Protein AF-A0A356T9V8-F1 (afdb_monomer)

Sequence (67 aa):
SIRRLEAAIEDARKKGYLGKRPFGVDFEMDVHVHPGAGAYICGEETALLNSLEGKRGEPRLKPPFPA

Foldseek 3Di:
DVVVVVVVQVVCVVVQCAACQRVNHRDHHHDDDDDADPDPLCVDPQLVVCVVVVHHSDHDPPPVDDD

Nearest PDB structures (foldseek):
  8oh5-assembly1_B  TM=9.385E-01  e=2.977E-07  Sporomusa ovata DSM 2662
  7p91-assembly1_b  TM=9.561E-01  e=9.390E-07  Thermotoga maritima MSB8
  7t30-assembly1_G  TM=9.502E-01  e=1.552E-06  Acetomicrobium mobile
  8a5e-assembly1_B  TM=9.423E-01  e=2.222E-06  Acetobacterium woodii DSM 1030
  6vw7-assembly1_B  TM=9.793E-01  e=6.072E-06  Cupriavidus necator

Radius of gyration: 15.56 Å; Cα contacts (8 Å, |Δi|>4): 73; chains: 1; bounding box: 3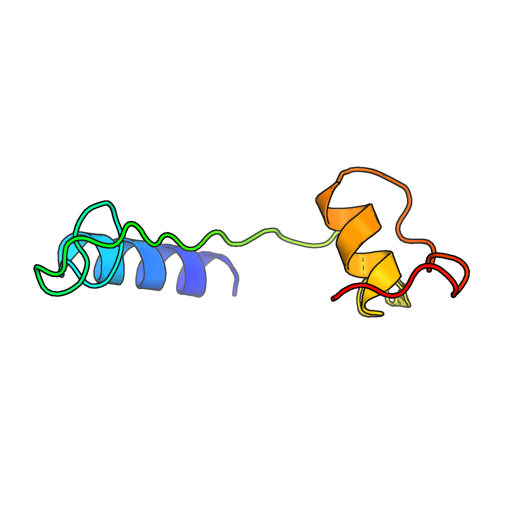1×28×33 Å

Mean predicted aligned error: 5.22 Å

Solvent-accessible surface area (backbone atoms only — not comparable to full-atom values): 4173 Å² total; per-residue (Å²): 111,70,70,59,52,55,50,51,49,52,52,34,41,76,72,30,66,28,39,69,41,25,81,76,39,98,50,70,43,80,86,84,87,81,84,80,89,84,58,75,56,37,73,40,74,50,2,30,53,28,42,75,72,72,46,72,42,51,69,63,66,78,79,75,73,88,131

Structure (mmCIF, N/CA/C/O backbone):
data_AF-A0A356T9V8-F1
#
_entry.id   AF-A0A356T9V8-F1
#
loop_
_atom_site.group_PDB
_atom_site.id
_atom_site.type_symbol
_atom_site.label_atom_id
_atom_site.label_alt_id
_atom_site.label_comp_id
_atom_site.label_asym_id
_atom_site.label_entity_id
_atom_site.label_seq_id
_atom_site.pdbx_PDB_ins_code
_atom_site.Cartn_x
_atom_site.Cartn_y
_atom_site.Cartn_z
_atom_site.occupancy
_atom_site.B_iso_or_equiv
_atom_site.auth_seq_id
_atom_site.auth_comp_id
_atom_site.auth_asym_id
_atom_site.auth_atom_id
_atom_site.pdbx_PDB_model_num
ATOM 1 N N . SER A 1 1 ? 8.976 -11.943 6.676 1.00 86.44 1 SER A N 1
ATOM 2 C CA . SER A 1 1 ? 8.046 -12.915 6.061 1.00 86.44 1 SER A CA 1
ATOM 3 C C . SER A 1 1 ? 6.768 -12.184 5.707 1.00 86.44 1 SER A C 1
ATOM 5 O O . SER A 1 1 ? 6.186 -11.594 6.610 1.00 86.44 1 SER A O 1
ATOM 7 N N . ILE A 1 2 ? 6.365 -12.201 4.432 1.00 94.12 2 ILE A N 1
ATOM 8 C CA . ILE A 1 2 ? 5.152 -11.529 3.919 1.00 94.12 2 ILE A CA 1
ATOM 9 C C . ILE A 1 2 ? 3.916 -11.915 4.741 1.00 94.12 2 ILE A C 1
ATOM 11 O O . ILE A 1 2 ? 3.217 -11.039 5.231 1.00 94.12 2 ILE A O 1
ATOM 15 N N . ARG A 1 3 ? 3.761 -13.207 5.053 1.00 96.12 3 ARG A N 1
ATOM 16 C CA . ARG A 1 3 ? 2.647 -13.724 5.866 1.00 96.12 3 ARG A CA 1
ATOM 17 C C . ARG A 1 3 ? 2.510 -13.052 7.236 1.00 96.12 3 ARG A C 1
ATOM 19 O O . ARG A 1 3 ? 1.406 -12.888 7.735 1.00 96.12 3 ARG A O 1
ATOM 26 N N . ARG A 1 4 ? 3.629 -12.670 7.868 1.00 97.38 4 ARG A N 1
ATOM 27 C CA . ARG A 1 4 ? 3.595 -11.971 9.167 1.00 97.38 4 ARG A CA 1
ATOM 28 C C . ARG A 1 4 ? 3.082 -10.538 9.021 1.00 97.38 4 ARG A C 1
ATOM 30 O O . ARG A 1 4 ? 2.384 -10.068 9.908 1.00 97.38 4 ARG A O 1
ATOM 37 N N . LEU A 1 5 ? 3.435 -9.864 7.925 1.00 97.06 5 LEU A N 1
ATOM 38 C CA . LEU A 1 5 ? 2.931 -8.522 7.627 1.00 97.06 5 LEU A CA 1
ATOM 39 C C . LEU A 1 5 ? 1.438 -8.570 7.304 1.00 97.06 5 LEU A C 1
ATOM 41 O O . LEU A 1 5 ? 0.682 -7.789 7.863 1.00 97.06 5 LEU A O 1
ATOM 45 N N . GLU A 1 6 ? 1.008 -9.521 6.476 1.00 97.44 6 GLU A N 1
ATOM 46 C CA . GLU A 1 6 ? -0.409 -9.708 6.142 1.00 97.44 6 GLU A CA 1
ATOM 47 C C . GLU A 1 6 ? -1.259 -9.970 7.392 1.00 97.44 6 GLU A C 1
ATOM 49 O O . GLU A 1 6 ? -2.273 -9.304 7.584 1.00 97.44 6 GLU A O 1
ATOM 54 N N . ALA A 1 7 ? -0.804 -10.857 8.286 1.00 97.75 7 ALA A N 1
ATOM 55 C CA . ALA A 1 7 ? -1.485 -11.118 9.555 1.00 97.75 7 ALA A CA 1
ATOM 56 C C . ALA A 1 7 ? -1.563 -9.865 10.447 1.00 97.75 7 ALA A C 1
ATOM 58 O O . ALA A 1 7 ? -2.620 -9.552 10.988 1.00 97.75 7 ALA A O 1
ATOM 59 N N . ALA A 1 8 ? -0.471 -9.100 10.561 1.00 98.06 8 ALA A N 1
ATOM 60 C CA . ALA A 1 8 ? -0.458 -7.866 11.348 1.00 98.06 8 ALA A CA 1
ATOM 61 C C . ALA A 1 8 ? -1.397 -6.788 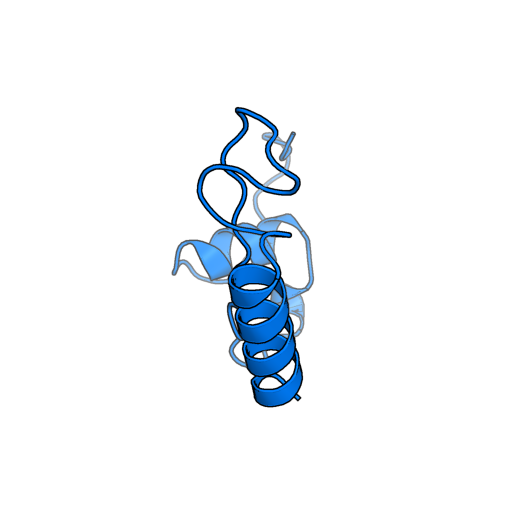10.774 1.00 98.06 8 ALA A C 1
ATOM 63 O O . ALA A 1 8 ? -2.041 -6.063 11.532 1.00 98.06 8 ALA A O 1
ATOM 64 N N . ILE A 1 9 ? -1.497 -6.691 9.445 1.00 98.00 9 ILE A N 1
ATOM 65 C CA . ILE A 1 9 ? -2.430 -5.781 8.768 1.00 98.00 9 ILE A CA 1
ATOM 66 C C . ILE A 1 9 ? -3.876 -6.220 9.025 1.00 98.00 9 ILE A C 1
ATOM 68 O O . ILE A 1 9 ? -4.730 -5.379 9.302 1.00 98.00 9 ILE A O 1
ATOM 72 N N . GLU A 1 10 ? -4.169 -7.520 8.978 1.00 97.81 10 GLU A 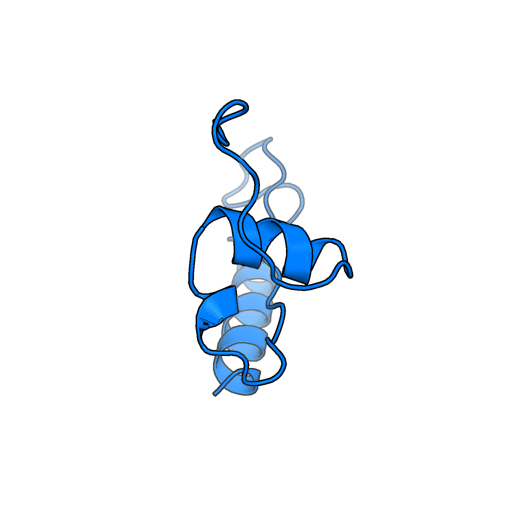N 1
ATOM 73 C CA . GLU A 1 10 ? -5.500 -8.039 9.308 1.00 97.81 10 GLU A CA 1
ATOM 74 C C . GLU A 1 10 ? -5.885 -7.731 10.765 1.00 97.81 10 GLU A C 1
ATOM 76 O O . GLU A 1 10 ? -6.990 -7.251 11.028 1.00 97.81 10 GLU A O 1
ATOM 81 N N . ASP A 1 11 ? -4.961 -7.921 11.706 1.00 98.19 11 ASP A N 1
ATOM 82 C CA . ASP A 1 11 ? -5.165 -7.560 13.110 1.00 98.19 11 ASP A CA 1
ATOM 83 C C . ASP A 1 11 ? -5.391 -6.051 13.288 1.00 98.19 11 ASP A C 1
ATOM 85 O O . ASP A 1 11 ? -6.255 -5.639 14.066 1.00 98.19 11 ASP A O 1
ATOM 89 N N . ALA A 1 12 ? -4.655 -5.214 12.553 1.00 97.94 12 ALA A N 1
ATOM 90 C CA . ALA A 1 12 ? -4.836 -3.765 12.560 1.00 97.94 12 ALA A CA 1
ATOM 91 C C . ALA A 1 12 ? -6.215 -3.355 12.013 1.00 97.94 12 ALA A C 1
ATOM 93 O O . ALA A 1 12 ? -6.868 -2.494 12.606 1.00 97.94 12 ALA A O 1
ATOM 94 N N . ARG A 1 13 ? -6.708 -4.008 10.950 1.00 96.94 13 ARG A N 1
ATOM 95 C CA . ARG A 1 13 ? -8.083 -3.813 10.450 1.00 96.94 13 ARG A CA 1
ATOM 96 C C . ARG A 1 13 ? -9.120 -4.204 11.505 1.00 96.94 13 ARG A C 1
ATOM 98 O O . ARG A 1 13 ? -10.020 -3.418 11.785 1.00 96.94 13 ARG A O 1
ATOM 105 N N . LYS A 1 14 ? -8.970 -5.369 12.150 1.00 97.31 14 LYS A N 1
ATOM 106 C CA . LYS A 1 14 ? -9.889 -5.844 13.209 1.00 97.31 14 LYS A CA 1
ATOM 107 C C . LYS A 1 14 ? -9.941 -4.909 14.419 1.00 97.31 14 LYS A C 1
ATOM 109 O O . LYS A 1 14 ? -10.999 -4.743 15.015 1.00 97.31 14 LYS A O 1
ATOM 114 N N . LYS A 1 15 ? -8.814 -4.288 14.775 1.00 97.31 15 LYS A N 1
ATOM 115 C CA . LYS A 1 15 ? -8.716 -3.301 15.866 1.00 97.31 15 LYS A CA 1
ATOM 116 C C . LYS A 1 15 ? -9.190 -1.897 15.472 1.00 97.31 15 LYS A C 1
ATOM 118 O O . LYS A 1 15 ? -9.197 -1.010 16.320 1.00 97.31 15 LYS A O 1
ATOM 123 N N . GLY A 1 16 ? -9.570 -1.686 14.210 1.00 96.31 16 GLY A N 1
ATOM 124 C CA . GLY A 1 16 ? -10.011 -0.388 13.705 1.00 96.31 16 GLY A CA 1
ATOM 125 C C . GLY A 1 16 ? -8.879 0.624 13.528 1.00 96.31 16 GLY A C 1
ATOM 126 O O . GLY A 1 16 ? -9.124 1.819 13.621 1.00 96.31 16 GLY A O 1
ATOM 127 N N . TYR A 1 17 ? -7.640 0.179 13.303 1.00 97.50 17 TYR A N 1
ATOM 128 C CA . TYR A 1 17 ? -6.501 1.057 12.979 1.00 97.50 17 TYR A CA 1
ATOM 129 C C . TYR A 1 17 ? -6.377 1.326 11.473 1.00 97.50 17 TYR A C 1
ATOM 131 O O . TYR A 1 17 ? -5.683 2.252 11.066 1.00 97.50 17 TYR A O 1
ATOM 139 N N . LEU A 1 18 ? -7.043 0.504 10.659 1.00 97.56 18 LEU A N 1
ATOM 140 C CA . LEU A 1 18 ? -7.128 0.577 9.201 1.00 97.56 18 LEU A CA 1
ATOM 141 C C . LEU A 1 18 ? -8.589 0.400 8.762 1.00 97.56 18 LEU A C 1
ATOM 143 O O . LEU A 1 18 ? -9.427 -0.068 9.536 1.00 97.56 18 LEU A O 1
ATOM 147 N N . GLY A 1 19 ? -8.883 0.725 7.507 1.00 95.69 19 GLY A N 1
ATOM 148 C CA . GLY A 1 19 ? -10.199 0.637 6.881 1.00 95.69 19 GLY A CA 1
ATOM 149 C C . GLY A 1 19 ? -10.847 2.009 6.682 1.00 95.69 19 GLY A C 1
ATOM 150 O O . GLY A 1 19 ? -10.171 3.029 6.590 1.00 95.69 19 GLY A O 1
ATOM 151 N N . LYS A 1 20 ? -12.183 2.033 6.624 1.00 96.56 20 LYS A N 1
ATOM 152 C CA . LYS A 1 20 ? -12.966 3.238 6.288 1.00 96.56 20 LYS A CA 1
ATOM 153 C C . LYS A 1 20 ? -12.884 4.356 7.325 1.00 96.56 20 LYS A C 1
ATOM 155 O O . LYS A 1 20 ? -13.010 5.521 6.975 1.00 96.56 20 LYS A O 1
ATOM 160 N N . ARG A 1 21 ? -12.751 3.993 8.607 1.00 96.75 21 ARG A N 1
ATOM 161 C CA . ARG A 1 21 ? -12.743 4.931 9.742 1.00 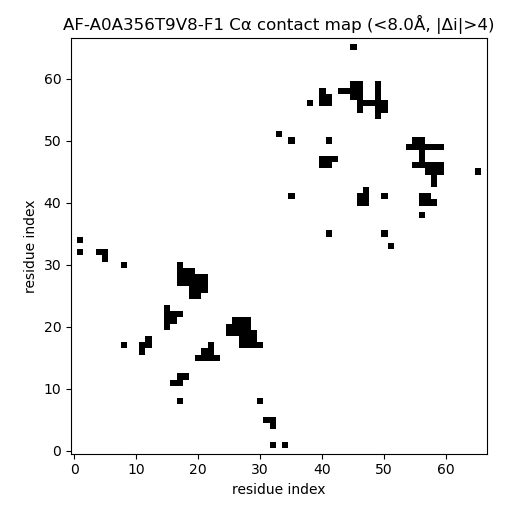96.75 21 ARG A CA 1
ATOM 162 C C . ARG A 1 21 ? -11.713 4.535 10.810 1.00 96.75 21 ARG A C 1
ATOM 164 O O . ARG A 1 21 ? -12.098 4.128 11.911 1.00 96.75 21 ARG A O 1
ATOM 171 N N . PRO A 1 22 ? -10.411 4.587 10.490 1.00 97.19 22 PRO A N 1
ATOM 172 C CA . PRO A 1 22 ? -9.341 4.245 11.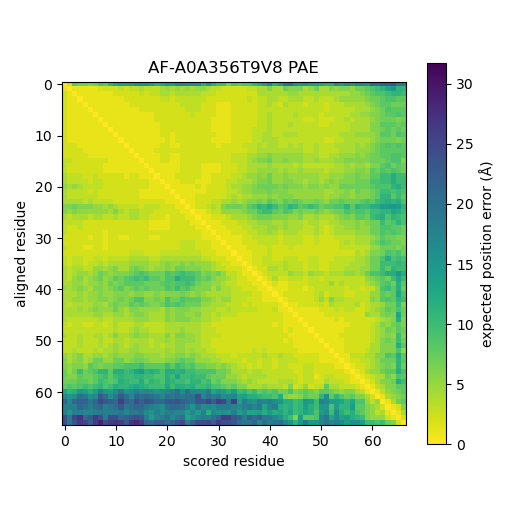409 1.00 97.19 22 PRO A CA 1
ATOM 173 C C . PRO A 1 22 ? -9.379 5.183 12.622 1.00 97.19 22 PRO A C 1
ATOM 175 O O . PRO A 1 22 ? -9.546 6.395 12.491 1.00 97.19 22 PRO A O 1
ATOM 178 N N . PHE A 1 23 ? -9.282 4.613 13.822 1.00 95.88 23 PHE A N 1
ATOM 179 C CA . PHE A 1 23 ? -9.393 5.321 15.104 1.00 95.88 23 PHE A CA 1
ATOM 180 C C . PHE A 1 23 ? -10.696 6.132 15.270 1.00 95.88 23 PHE A C 1
ATOM 182 O O . PHE A 1 23 ? -10.763 7.045 16.089 1.00 95.88 23 PHE A O 1
ATOM 189 N N . GLY A 1 24 ? -11.741 5.812 14.495 1.00 95.31 24 GLY A N 1
ATOM 190 C CA . GLY A 1 24 ? -13.012 6.542 14.487 1.00 95.31 24 GLY A CA 1
ATOM 191 C C . GLY A 1 24 ? -13.001 7.857 13.695 1.00 95.31 24 GLY A C 1
ATOM 192 O O . GLY A 1 24 ? -14.038 8.524 13.624 1.00 95.31 24 GLY A O 1
ATOM 193 N N . VAL A 1 25 ? -11.878 8.215 13.067 1.00 95.94 25 VAL A N 1
ATOM 194 C CA . VAL A 1 25 ? -11.732 9.415 12.230 1.00 95.94 25 VAL A CA 1
ATOM 195 C C . VAL A 1 25 ?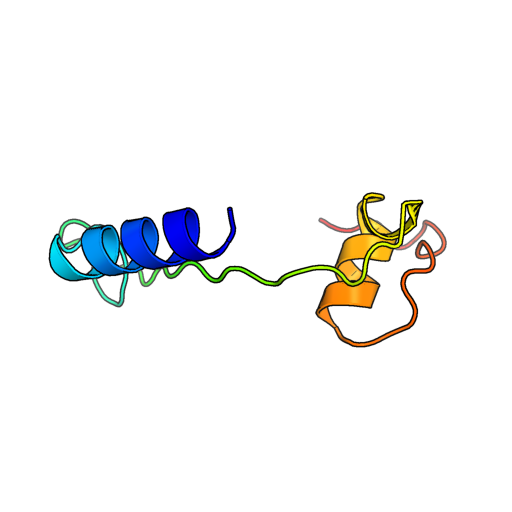 -12.381 9.180 10.864 1.00 95.94 25 VAL A C 1
ATOM 197 O O . VAL A 1 25 ? -12.387 8.060 10.360 1.00 95.94 25 VAL A O 1
ATOM 200 N N . ASP A 1 26 ? -12.961 10.223 10.271 1.00 95.75 26 ASP A N 1
ATOM 201 C CA . ASP A 1 26 ? -13.530 10.175 8.918 1.00 95.75 26 ASP A CA 1
ATOM 202 C C . ASP A 1 26 ? -12.432 10.362 7.855 1.00 95.75 26 ASP A C 1
ATOM 204 O O . ASP A 1 26 ? -12.313 11.404 7.216 1.00 95.75 26 ASP A O 1
ATOM 208 N N . PHE A 1 27 ? -11.546 9.370 7.758 1.00 95.56 27 PHE A N 1
ATOM 209 C CA . PHE A 1 27 ? -10.440 9.331 6.804 1.00 95.56 27 PHE A CA 1
ATOM 210 C C . PHE A 1 27 ? -10.131 7.881 6.436 1.00 95.56 27 PHE A C 1
ATOM 212 O O . PHE A 1 27 ? -9.605 7.140 7.257 1.00 95.56 27 PHE A O 1
ATOM 219 N N . GLU A 1 28 ? -10.443 7.457 5.216 1.00 97.12 28 GLU A N 1
ATOM 220 C CA . GLU A 1 28 ? -10.183 6.080 4.797 1.00 97.12 28 GLU A CA 1
ATOM 221 C C . GLU A 1 28 ? -8.681 5.836 4.582 1.00 97.12 28 GLU A C 1
ATOM 223 O O . GLU A 1 28 ? -8.012 6.575 3.862 1.00 97.12 28 GLU A O 1
ATOM 228 N N . MET A 1 29 ? -8.153 4.775 5.196 1.00 96.94 29 MET A N 1
ATOM 229 C CA . MET A 1 29 ? -6.755 4.372 5.056 1.00 96.94 29 MET A CA 1
ATOM 230 C C . MET A 1 29 ? -6.641 2.854 5.065 1.00 96.94 29 MET A C 1
ATOM 232 O O . MET A 1 29 ? -7.087 2.204 6.010 1.00 96.94 29 MET A O 1
ATOM 236 N N . ASP A 1 30 ? -5.976 2.284 4.065 1.00 96.19 30 ASP A N 1
ATOM 237 C CA . ASP A 1 30 ? -5.685 0.853 4.025 1.00 96.19 30 ASP A CA 1
ATOM 238 C C . ASP A 1 30 ? -4.232 0.577 3.623 1.00 96.19 30 ASP A C 1
ATOM 240 O O . ASP A 1 30 ? -3.534 1.440 3.091 1.00 96.19 30 ASP A O 1
ATOM 244 N N . VAL A 1 31 ? -3.763 -0.634 3.921 1.00 96.88 31 VAL A N 1
ATOM 245 C CA . VAL A 1 31 ? -2.392 -1.077 3.654 1.00 96.88 31 VAL A CA 1
ATOM 246 C C . VAL A 1 31 ? -2.412 -2.415 2.926 1.00 96.88 31 VAL A C 1
ATOM 248 O O . VAL A 1 31 ? -3.079 -3.370 3.336 1.00 96.88 31 VAL A O 1
ATOM 251 N N . HIS A 1 32 ? -1.612 -2.504 1.866 1.00 95.56 32 HIS A N 1
ATOM 252 C CA . HIS A 1 32 ? -1.427 -3.714 1.073 1.00 95.56 32 HIS A CA 1
ATOM 253 C C . HIS A 1 32 ? 0.050 -4.099 1.025 1.00 95.56 32 HIS A C 1
ATOM 255 O O . HIS A 1 32 ? 0.930 -3.240 1.005 1.00 95.56 32 HIS A O 1
ATOM 261 N N . VAL A 1 33 ? 0.320 -5.403 0.977 1.00 95.75 33 VAL A N 1
ATOM 262 C CA . VAL A 1 33 ? 1.668 -5.934 0.758 1.00 95.75 33 VAL A CA 1
ATOM 263 C C . VAL A 1 33 ? 1.752 -6.411 -0.683 1.00 95.75 33 VAL A C 1
ATOM 265 O O . VAL A 1 33 ? 1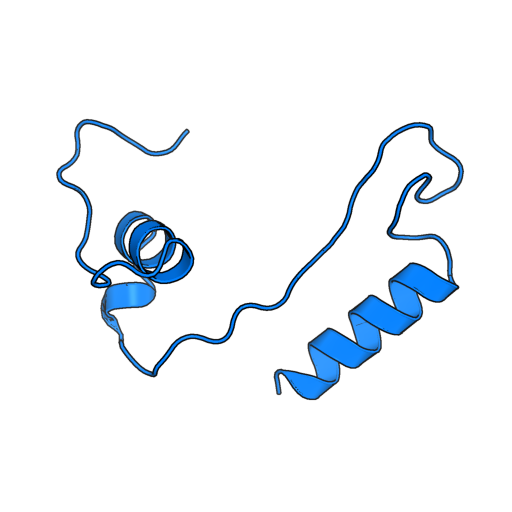.023 -7.318 -1.074 1.00 95.75 33 VAL A O 1
ATOM 268 N N . HIS A 1 34 ? 2.647 -5.813 -1.466 1.00 94.25 34 HIS A N 1
ATOM 269 C CA . HIS A 1 34 ? 2.940 -6.262 -2.822 1.00 94.25 34 HIS A CA 1
ATOM 270 C C . HIS A 1 34 ? 4.328 -6.921 -2.852 1.00 94.25 34 HIS A C 1
ATOM 272 O O . HIS A 1 34 ? 5.335 -6.232 -2.668 1.00 94.25 34 HIS A O 1
ATOM 278 N N . PRO A 1 35 ? 4.421 -8.248 -3.030 1.00 92.81 35 PRO A N 1
ATOM 279 C CA . PRO A 1 35 ? 5.706 -8.928 -3.091 1.00 92.81 35 PRO A CA 1
ATOM 280 C C . PRO A 1 35 ? 6.409 -8.660 -4.426 1.00 92.81 35 PRO A C 1
ATOM 282 O O . PRO A 1 35 ? 5.823 -8.820 -5.491 1.00 92.81 35 PRO A O 1
ATOM 285 N N . GLY A 1 36 ? 7.691 -8.298 -4.372 1.00 91.00 36 GLY A N 1
ATOM 286 C CA . GLY A 1 36 ? 8.533 -8.235 -5.567 1.00 91.00 36 GLY A CA 1
ATOM 287 C C . GLY A 1 36 ? 8.908 -9.624 -6.101 1.00 91.00 36 GLY A C 1
ATOM 288 O O . GLY A 1 36 ? 8.719 -10.641 -5.434 1.00 91.00 36 GLY A O 1
ATOM 289 N N . ALA A 1 37 ? 9.520 -9.658 -7.287 1.00 91.50 37 ALA A N 1
ATOM 290 C CA . ALA A 1 37 ? 9.920 -10.889 -7.982 1.00 91.50 37 ALA A CA 1
ATOM 291 C C . ALA A 1 37 ? 11.443 -11.162 -7.955 1.00 91.50 37 ALA A C 1
ATOM 293 O O . ALA A 1 37 ? 11.975 -11.828 -8.837 1.00 91.50 37 ALA A O 1
ATOM 294 N N . GLY A 1 38 ? 12.165 -10.630 -6.961 1.00 89.25 38 GLY A N 1
ATOM 295 C CA . GLY A 1 38 ? 13.602 -10.896 -6.778 1.00 89.25 38 GLY A CA 1
ATOM 296 C C . GLY A 1 38 ? 14.552 -10.057 -7.644 1.00 89.25 38 GLY A C 1
ATOM 297 O O . GLY A 1 38 ? 15.726 -10.397 -7.764 1.00 89.25 38 GLY A O 1
ATOM 298 N N . ALA A 1 39 ? 14.081 -8.955 -8.232 1.00 90.81 39 ALA A N 1
ATOM 299 C CA . ALA A 1 39 ? 14.917 -8.033 -8.996 1.00 90.81 39 ALA A CA 1
ATOM 300 C C . ALA A 1 39 ? 15.485 -6.924 -8.095 1.00 90.81 39 ALA A C 1
ATOM 302 O O . ALA A 1 39 ? 14.731 -6.099 -7.583 1.00 90.81 39 ALA A O 1
ATOM 303 N N . TYR A 1 40 ? 16.814 -6.871 -7.945 1.00 90.19 40 TYR A N 1
ATOM 304 C CA . TYR A 1 40 ? 17.505 -5.834 -7.159 1.00 90.19 40 TYR A CA 1
ATOM 305 C C . TYR A 1 40 ? 17.136 -4.410 -7.609 1.00 90.19 40 TYR A C 1
ATOM 307 O O . TYR A 1 40 ? 16.916 -3.534 -6.777 1.00 90.19 40 TYR A O 1
ATOM 315 N N . ILE A 1 41 ? 17.001 -4.193 -8.924 1.00 88.12 41 ILE A N 1
ATOM 316 C CA . ILE A 1 41 ? 16.677 -2.880 -9.496 1.00 88.12 41 ILE A CA 1
ATOM 317 C C . ILE A 1 41 ? 15.290 -2.370 -9.083 1.00 88.12 41 ILE A C 1
ATOM 319 O O . ILE A 1 41 ? 15.117 -1.167 -8.938 1.00 88.12 41 ILE A O 1
ATOM 323 N N . CYS A 1 42 ? 14.333 -3.258 -8.783 1.00 90.25 42 CYS A N 1
ATOM 324 C CA . CYS A 1 42 ? 13.010 -2.867 -8.288 1.00 90.25 42 CYS A CA 1
ATOM 325 C C . CYS A 1 42 ? 13.041 -2.275 -6.868 1.00 90.25 42 CYS A C 1
ATOM 327 O O . CYS A 1 42 ? 11.990 -1.909 -6.358 1.00 90.25 42 CYS A O 1
ATOM 329 N N . GLY A 1 43 ? 14.204 -2.215 -6.210 1.00 87.50 43 GLY A N 1
ATOM 330 C CA . GLY A 1 43 ? 14.388 -1.454 -4.974 1.00 87.50 43 GLY A CA 1
ATOM 331 C C . GLY A 1 43 ? 14.615 0.046 -5.200 1.00 87.50 43 GLY A C 1
ATOM 332 O O . GLY A 1 43 ? 14.490 0.817 -4.252 1.00 87.50 43 GLY A O 1
ATOM 333 N N . GLU A 1 44 ? 14.947 0.472 -6.425 1.00 92.75 44 GLU A N 1
ATOM 334 C CA . GLU A 1 44 ? 15.010 1.892 -6.789 1.00 92.75 44 GLU A CA 1
ATOM 335 C C . GLU A 1 44 ? 13.590 2.464 -6.882 1.00 92.75 44 GLU A C 1
ATOM 337 O O . GLU A 1 44 ? 12.681 1.805 -7.376 1.00 92.75 44 GLU A O 1
ATOM 342 N N . GLU A 1 45 ? 13.395 3.687 -6.396 1.00 89.69 45 GLU A N 1
ATOM 343 C CA . GLU A 1 45 ? 12.090 4.338 -6.232 1.00 89.69 45 GLU A CA 1
ATOM 344 C C . GLU A 1 45 ? 11.185 4.259 -7.474 1.00 89.69 45 GLU A C 1
ATOM 346 O O . GLU A 1 45 ? 10.034 3.829 -7.398 1.00 89.69 45 GLU A O 1
ATOM 351 N N . THR A 1 46 ? 11.692 4.650 -8.641 1.00 89.19 46 THR A N 1
ATOM 352 C CA . THR A 1 46 ? 10.888 4.707 -9.867 1.00 89.19 46 THR A CA 1
ATOM 353 C C . THR A 1 46 ? 10.723 3.345 -10.537 1.00 89.19 46 THR A C 1
ATOM 355 O O . THR A 1 46 ? 9.672 3.063 -11.122 1.00 89.19 46 THR A O 1
ATOM 358 N N . ALA A 1 47 ? 11.725 2.477 -10.410 1.00 91.00 47 ALA A N 1
ATOM 359 C CA . ALA A 1 47 ? 11.642 1.080 -10.809 1.00 91.00 47 ALA A CA 1
ATOM 360 C C . ALA A 1 47 ? 10.616 0.307 -9.963 1.00 91.00 47 ALA A C 1
ATOM 362 O O . ALA A 1 47 ? 9.866 -0.505 -10.508 1.00 91.00 47 ALA A O 1
ATOM 363 N N . LEU A 1 48 ? 10.530 0.593 -8.659 1.00 92.19 48 LEU A N 1
ATOM 364 C CA . LEU A 1 48 ? 9.523 0.039 -7.757 1.00 92.19 48 LEU A CA 1
ATOM 365 C C . LEU A 1 48 ? 8.117 0.443 -8.202 1.00 92.19 48 LEU A C 1
ATOM 367 O O . LEU A 1 48 ? 7.250 -0.420 -8.307 1.00 92.19 48 LEU A O 1
ATOM 371 N N . LEU A 1 49 ? 7.902 1.722 -8.533 1.00 92.00 49 LEU A N 1
ATOM 372 C CA . LEU A 1 49 ? 6.616 2.203 -9.054 1.00 92.00 49 LEU A CA 1
ATOM 373 C C . LEU A 1 49 ? 6.221 1.485 -10.351 1.00 92.00 49 LEU A C 1
ATOM 375 O O . LEU A 1 49 ? 5.092 1.019 -10.479 1.00 92.00 49 LEU A O 1
ATOM 379 N N . ASN A 1 50 ? 7.151 1.325 -11.295 1.00 91.62 50 ASN A N 1
ATOM 380 C CA . ASN A 1 50 ? 6.890 0.552 -12.511 1.00 91.62 50 ASN A CA 1
ATOM 381 C C . ASN A 1 50 ? 6.574 -0.920 -12.208 1.00 91.62 50 ASN A C 1
ATOM 383 O O . ASN A 1 50 ? 5.647 -1.474 -12.796 1.00 91.62 50 ASN A O 1
ATOM 387 N N . SER A 1 51 ? 7.303 -1.536 -11.274 1.00 92.62 51 SER A N 1
ATOM 388 C CA . SER A 1 51 ? 7.058 -2.916 -10.848 1.00 92.62 51 SER A CA 1
ATOM 389 C C . SER A 1 51 ? 5.674 -3.080 -10.212 1.00 92.62 51 SER A C 1
ATOM 391 O O . SER A 1 51 ? 4.997 -4.062 -10.503 1.00 92.62 51 SER A O 1
ATOM 393 N N . LEU A 1 52 ? 5.236 -2.124 -9.384 1.00 92.56 52 LEU A N 1
ATOM 394 C CA . LEU A 1 52 ? 3.902 -2.107 -8.770 1.00 92.56 52 LEU A CA 1
ATOM 395 C C . LEU A 1 52 ? 2.786 -1.954 -9.813 1.00 92.56 52 LEU A C 1
ATOM 397 O O . LEU A 1 52 ? 1.722 -2.549 -9.670 1.00 92.56 52 LEU A O 1
ATOM 401 N N . GLU A 1 53 ? 3.039 -1.196 -10.880 1.00 93.94 53 GLU A N 1
ATOM 402 C CA . GLU A 1 53 ? 2.126 -1.024 -12.018 1.00 93.94 53 GLU A CA 1
ATOM 403 C C . GLU A 1 53 ? 2.128 -2.215 -13.000 1.00 93.94 53 GLU A C 1
ATOM 405 O O . GLU A 1 53 ? 1.438 -2.173 -14.019 1.00 93.94 53 GLU A O 1
ATOM 410 N N . GLY A 1 54 ? 2.912 -3.270 -12.741 1.00 90.69 54 GLY A N 1
ATOM 411 C CA . GLY A 1 54 ? 3.021 -4.444 -13.615 1.00 90.69 54 GLY A CA 1
ATOM 412 C C . GLY A 1 54 ? 3.890 -4.238 -14.863 1.00 90.69 54 GLY A C 1
ATOM 413 O O . GLY A 1 54 ? 3.879 -5.068 -15.773 1.00 90.69 54 GLY A O 1
ATOM 414 N N . LYS A 1 55 ? 4.652 -3.142 -14.928 1.00 90.75 55 LYS A N 1
ATOM 415 C CA . LYS A 1 55 ? 5.639 -2.879 -15.984 1.00 90.75 55 LYS A CA 1
ATOM 416 C C . LYS A 1 55 ? 6.984 -3.514 -15.620 1.00 90.75 55 LYS A C 1
ATOM 418 O O . LYS A 1 55 ? 7.206 -3.973 -14.500 1.00 90.75 55 LYS A O 1
ATOM 423 N N . ARG A 1 56 ? 7.927 -3.511 -16.568 1.00 87.19 56 ARG A N 1
ATOM 424 C CA . ARG A 1 56 ? 9.329 -3.839 -16.266 1.00 87.19 56 ARG A CA 1
ATOM 425 C C . ARG A 1 56 ? 9.849 -2.874 -15.199 1.00 87.19 56 ARG A C 1
ATOM 427 O O . ARG A 1 56 ? 9.628 -1.671 -15.315 1.00 87.19 56 ARG A O 1
ATOM 434 N N . GLY A 1 57 ? 10.552 -3.398 -14.195 1.00 86.94 57 GLY A N 1
ATOM 435 C CA . GLY A 1 57 ? 11.166 -2.630 -13.104 1.00 86.94 57 GLY A CA 1
ATOM 436 C C . GLY A 1 57 ? 12.389 -1.830 -13.544 1.00 86.94 57 GLY A C 1
ATOM 437 O O . GLY A 1 57 ? 13.469 -1.970 -12.982 1.00 86.94 57 GLY A O 1
ATOM 438 N N . GLU A 1 58 ? 12.243 -1.044 -14.601 1.00 89.94 58 GLU A N 1
ATOM 439 C CA . GLU A 1 58 ? 13.265 -0.129 -15.087 1.00 89.94 58 GLU A CA 1
ATOM 440 C C . GLU A 1 58 ? 13.043 1.242 -14.447 1.00 89.94 58 GLU A C 1
ATOM 442 O O . GLU A 1 58 ? 11.887 1.662 -14.316 1.00 89.94 58 GLU A O 1
ATOM 447 N N . PRO A 1 59 ? 14.108 1.955 -14.048 1.00 84.00 59 PRO A N 1
ATOM 448 C CA . PRO A 1 59 ? 13.976 3.314 -13.551 1.00 84.00 59 PRO A CA 1
ATOM 449 C C . PRO A 1 59 ? 13.314 4.220 -14.591 1.00 84.00 59 PRO A C 1
ATOM 451 O O . PRO A 1 59 ? 13.572 4.114 -15.793 1.00 84.00 59 PRO A O 1
ATOM 454 N N . ARG A 1 60 ? 12.468 5.140 -14.136 1.00 82.56 60 ARG A N 1
ATOM 455 C CA . ARG A 1 60 ? 11.910 6.185 -14.997 1.00 82.56 60 ARG A CA 1
ATOM 456 C 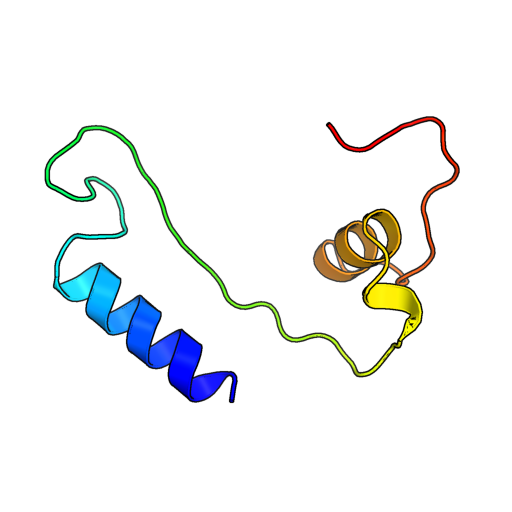C . ARG A 1 60 ? 12.994 7.227 -15.259 1.00 82.56 60 ARG A C 1
ATOM 458 O O . ARG A 1 60 ? 13.741 7.594 -14.351 1.00 82.56 60 ARG A O 1
ATOM 465 N N . LEU A 1 61 ? 13.067 7.725 -16.496 1.00 77.31 61 LEU A N 1
ATOM 466 C CA . LEU A 1 61 ? 13.920 8.869 -16.809 1.00 77.31 61 LEU A CA 1
ATOM 467 C C . LEU A 1 61 ? 13.430 10.059 -15.970 1.00 77.31 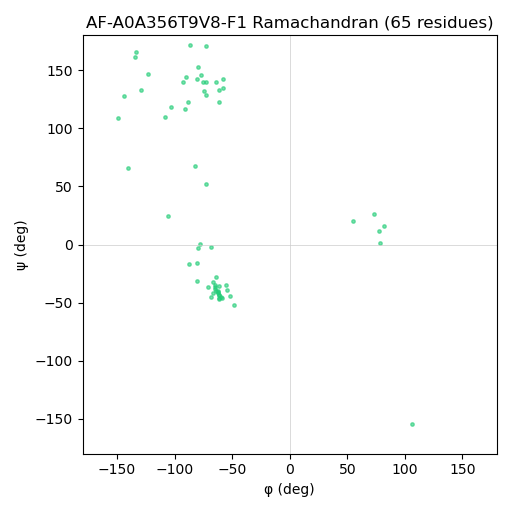61 LEU A C 1
ATOM 469 O O . LEU A 1 61 ? 12.256 10.415 -16.037 1.00 77.31 61 LEU A O 1
ATOM 473 N N . LYS A 1 62 ? 14.309 10.644 -15.156 1.00 66.12 62 LYS A N 1
ATOM 474 C CA . LYS A 1 62 ? 14.030 11.889 -14.428 1.00 66.12 62 LYS A CA 1
ATOM 475 C C . LYS A 1 62 ? 14.441 13.048 -15.354 1.00 66.12 62 LYS A C 1
ATOM 477 O O . LYS A 1 62 ? 15.612 13.066 -15.740 1.00 66.12 62 LYS A O 1
ATOM 482 N N . PRO A 1 63 ? 13.560 14.003 -15.724 1.00 71.06 63 PRO A N 1
ATOM 483 C CA . PRO A 1 63 ? 12.142 14.165 -15.352 1.00 71.06 63 PRO A CA 1
ATOM 484 C C . PRO A 1 63 ? 11.171 13.256 -16.139 1.00 71.06 63 PRO A C 1
ATOM 486 O O . PRO A 1 63 ? 11.451 12.976 -17.308 1.00 71.06 63 PRO A O 1
ATOM 489 N N . PRO A 1 64 ? 9.999 12.883 -15.563 1.00 71.19 64 PRO A N 1
ATOM 490 C CA . PRO A 1 64 ? 9.361 13.429 -14.349 1.00 71.19 64 PRO A CA 1
ATOM 491 C C . PRO A 1 64 ? 9.751 12.723 -13.033 1.00 71.19 64 PRO A C 1
ATOM 493 O O . PRO A 1 64 ? 9.919 11.506 -12.992 1.00 71.19 64 PRO A O 1
ATOM 496 N N . PHE A 1 65 ? 9.867 13.492 -11.943 1.00 72.94 65 PHE A N 1
ATOM 497 C CA . PHE A 1 65 ? 10.092 12.962 -10.590 1.00 72.94 65 PHE A CA 1
ATOM 498 C C . PHE A 1 65 ? 8.768 12.477 -9.965 1.00 72.94 65 PHE A C 1
ATOM 500 O O . PHE A 1 65 ? 7.741 13.125 -10.184 1.00 72.94 65 PHE A O 1
ATOM 507 N N . PRO A 1 66 ? 8.761 11.371 -9.199 1.00 64.56 66 PRO A N 1
ATOM 508 C CA . PRO A 1 66 ? 7.651 11.061 -8.299 1.00 64.56 66 PRO A CA 1
ATOM 509 C C . PRO A 1 66 ? 7.564 12.138 -7.201 1.00 64.56 66 PRO A C 1
ATOM 511 O O . PRO A 1 66 ? 8.596 12.639 -6.754 1.00 64.56 66 PRO A O 1
ATOM 514 N N . ALA A 1 67 ? 6.343 12.545 -6.849 1.00 64.62 67 ALA A N 1
ATOM 515 C CA . ALA A 1 67 ? 6.053 13.583 -5.855 1.00 64.62 67 ALA A CA 1
ATOM 516 C C . ALA A 1 67 ? 5.731 12.977 -4.486 1.00 64.62 67 ALA A C 1
ATOM 518 O O . ALA A 1 67 ? 5.144 11.869 -4.473 1.00 64.62 67 ALA A O 1
#

pLDDT: mean 91.13, std 8.32, range [64.56, 98.19]

Secondary structure (DSSP, 8-state):
-HHHHHHHHHHHHHTTSSBSSGGG-S--B--------S-GGGGSHHHHHHHHTTS--PPPPSSSPP-